Protein AF-A0A419EE04-F1 (afdb_monomer_lite)

Radius of gyration: 20.49 Å; chains: 1; bounding box: 42×39×69 Å

Secondary structure (DSSP, 8-state):
----------SS---TTSB-TTSSSBSEE-SSS-TTT-TTSSEEGGG-EE--GGG--TT------EE----GGGGS-EEEEEEETTEEEEEEE--S----TTSPP---TTSEEEE--EE-SS-SS--EE-SS-EEEEPPP-

Structure (mmCIF, N/CA/C/O backbone):
data_AF-A0A419EE04-F1
#
_entry.id   AF-A0A419EE04-F1
#
loop_
_atom_site.group_PDB
_atom_site.id
_atom_site.type_symbol
_atom_site.label_atom_id
_atom_site.label_alt_id
_atom_site.label_comp_id
_atom_site.label_asym_id
_atom_site.label_entity_id
_atom_site.label_seq_id
_atom_site.pdbx_PDB_ins_code
_atom_site.Cartn_x
_atom_site.Cartn_y
_atom_site.Cartn_z
_atom_site.occupancy
_atom_site.B_iso_or_equiv
_atom_site.auth_seq_id
_atom_site.auth_comp_id
_atom_site.auth_asym_id
_atom_site.auth_atom_id
_atom_site.pdbx_PDB_model_num
ATOM 1 N N . LEU A 1 1 ? 3.994 -1.364 -42.039 1.00 31.09 1 LEU A N 1
ATOM 2 C CA . LEU A 1 1 ? 5.047 -1.494 -41.009 1.00 31.09 1 LEU A CA 1
ATOM 3 C C . LEU A 1 1 ? 4.428 -1.034 -39.705 1.00 31.09 1 LEU A C 1
ATOM 5 O O . LEU A 1 1 ? 4.087 0.133 -39.585 1.00 31.09 1 LEU A O 1
ATOM 9 N N . SER A 1 2 ? 4.094 -2.001 -38.853 1.00 26.91 2 SER A N 1
ATOM 10 C CA . SER A 1 2 ? 3.206 -1.816 -37.708 1.00 26.91 2 SER A CA 1
ATOM 11 C C . SER A 1 2 ? 3.942 -1.155 -36.548 1.00 26.91 2 SER A C 1
ATOM 13 O O . SER A 1 2 ? 4.870 -1.746 -36.005 1.00 26.91 2 SER A O 1
ATOM 15 N N . ALA A 1 3 ? 3.522 0.049 -36.168 1.00 27.08 3 ALA A N 1
ATOM 16 C CA . ALA A 1 3 ? 3.863 0.650 -34.889 1.00 27.08 3 ALA A CA 1
ATOM 17 C C . ALA A 1 3 ? 2.817 0.186 -33.867 1.00 27.08 3 ALA A C 1
ATOM 19 O O . ALA A 1 3 ? 1.804 0.850 -33.655 1.00 27.08 3 ALA A O 1
ATOM 20 N N . TYR A 1 4 ? 3.031 -0.985 -33.264 1.00 28.28 4 TYR A N 1
ATOM 21 C CA . TYR A 1 4 ? 2.322 -1.334 -32.035 1.00 28.28 4 TYR A CA 1
ATOM 22 C C . TYR A 1 4 ? 3.004 -0.578 -30.900 1.00 28.28 4 TYR A C 1
ATOM 24 O O . TYR A 1 4 ? 4.018 -1.011 -30.361 1.00 28.28 4 TYR A O 1
ATOM 32 N N . GLY A 1 5 ? 2.482 0.618 -30.627 1.00 25.34 5 GLY A N 1
ATOM 33 C CA . GLY A 1 5 ? 2.875 1.424 -29.484 1.00 25.34 5 GLY A CA 1
ATOM 34 C C . GLY A 1 5 ? 2.615 0.652 -28.197 1.00 25.34 5 GLY A C 1
ATOM 35 O O . GLY A 1 5 ? 1.515 0.146 -27.973 1.00 25.34 5 GLY A O 1
ATOM 36 N N . LEU A 1 6 ? 3.650 0.566 -27.368 1.00 30.97 6 LEU A N 1
ATOM 37 C CA . LEU A 1 6 ? 3.571 0.162 -25.976 1.00 30.97 6 LEU A CA 1
ATOM 38 C C . LEU A 1 6 ? 2.639 1.152 -25.255 1.00 30.97 6 LEU A C 1
ATOM 40 O O . LEU A 1 6 ? 3.061 2.231 -24.845 1.00 30.97 6 LEU A O 1
ATOM 44 N N . LEU A 1 7 ? 1.348 0.828 -25.161 1.00 26.44 7 LEU A N 1
ATOM 45 C CA . LEU A 1 7 ? 0.405 1.574 -24.332 1.00 26.44 7 LEU A CA 1
ATOM 46 C C . LEU A 1 7 ? 0.666 1.199 -22.874 1.00 26.44 7 LEU A C 1
ATOM 48 O O . LEU A 1 7 ? 0.142 0.211 -22.363 1.00 26.44 7 LEU A O 1
ATOM 52 N N . VAL A 1 8 ? 1.508 1.991 -22.214 1.00 35.66 8 VAL A N 1
ATOM 53 C CA . VAL A 1 8 ? 1.651 1.960 -20.759 1.00 35.66 8 VAL A CA 1
ATOM 54 C C . VAL A 1 8 ? 0.456 2.718 -20.176 1.00 35.66 8 VAL A C 1
ATOM 56 O O . VAL A 1 8 ? 0.389 3.944 -20.248 1.00 35.66 8 VAL A O 1
ATOM 59 N N . TYR A 1 9 ? -0.534 1.990 -19.661 1.00 27.62 9 TYR A N 1
ATOM 60 C CA . TYR A 1 9 ? -1.646 2.582 -18.918 1.00 27.62 9 TYR A CA 1
ATOM 61 C C . TYR A 1 9 ? -1.156 2.978 -17.517 1.00 27.62 9 TYR A C 1
ATOM 63 O O . TYR A 1 9 ? -0.699 2.128 -16.755 1.00 27.62 9 TYR A O 1
ATOM 71 N N . TYR A 1 10 ? -1.249 4.269 -17.188 1.00 35.25 10 TYR A N 1
ATOM 72 C CA . TYR A 1 10 ? -0.916 4.824 -15.874 1.00 35.25 10 TYR A CA 1
ATOM 73 C C . TYR A 1 10 ? -2.203 5.254 -15.159 1.00 35.25 10 TYR A C 1
ATOM 75 O O . TYR A 1 10 ? -2.900 6.150 -15.636 1.00 35.25 10 TYR A O 1
ATOM 83 N N . GLU A 1 11 ? -2.508 4.657 -14.005 1.00 31.05 11 GLU A N 1
ATOM 84 C CA . GLU A 1 11 ? -3.511 5.186 -13.071 1.00 31.05 11 GLU A CA 1
ATOM 85 C C . GLU A 1 11 ? -2.794 5.819 -11.874 1.00 31.05 11 GLU A C 1
ATOM 87 O O . GLU A 1 11 ? -2.192 5.151 -11.037 1.00 31.05 11 GLU A O 1
ATOM 92 N N . GLY A 1 12 ? -2.812 7.150 -11.869 1.00 31.81 12 GLY A N 1
ATOM 93 C CA . GLY A 1 12 ? -1.978 8.026 -11.054 1.00 31.81 12 GLY A CA 1
ATOM 94 C C . GLY A 1 12 ? -1.357 9.045 -12.000 1.00 31.81 12 GLY A C 1
ATOM 95 O O . GLY A 1 12 ? -0.620 8.649 -12.898 1.00 31.81 12 GLY A O 1
ATOM 96 N N . GLY A 1 13 ? -1.755 10.318 -11.884 1.00 31.81 13 GLY A N 1
ATOM 97 C CA . GLY A 1 13 ? -1.459 11.373 -12.862 1.00 31.81 13 GLY A CA 1
ATOM 98 C C . GLY A 1 13 ? -0.031 11.303 -13.403 1.00 31.81 13 GLY A C 1
ATOM 99 O O . GLY A 1 13 ? 0.893 11.083 -12.629 1.00 31.81 13 GLY A O 1
ATOM 100 N N . ALA A 1 14 ? 0.115 11.442 -14.726 1.00 37.75 14 ALA A N 1
ATOM 101 C CA . ALA A 1 14 ? 1.376 11.312 -15.453 1.00 37.75 14 ALA A CA 1
ATOM 102 C C . ALA A 1 14 ? 2.524 12.029 -14.726 1.00 37.75 14 ALA A C 1
ATOM 104 O O . ALA A 1 14 ? 2.665 13.249 -14.802 1.00 37.75 14 ALA A O 1
ATOM 105 N N . ASP A 1 15 ? 3.323 11.252 -14.006 1.00 48.22 15 ASP A N 1
ATOM 106 C CA . ASP A 1 15 ? 4.441 11.760 -13.237 1.00 48.22 15 ASP A CA 1
ATOM 107 C C . ASP A 1 15 ? 5.613 11.949 -14.201 1.00 48.22 15 ASP A C 1
ATOM 109 O O . ASP A 1 15 ? 6.178 10.981 -14.718 1.00 48.22 15 ASP A O 1
ATOM 113 N N . ALA A 1 16 ? 5.939 13.207 -14.505 1.00 46.75 16 ALA A N 1
ATOM 114 C CA . ALA A 1 16 ? 6.993 13.576 -15.449 1.00 46.75 16 ALA A CA 1
ATOM 115 C C . ALA A 1 16 ? 8.382 13.046 -15.041 1.00 46.75 16 ALA A C 1
ATOM 117 O O . ALA A 1 16 ? 9.297 13.070 -15.860 1.00 46.75 16 ALA A O 1
ATOM 118 N N . ALA A 1 17 ? 8.532 12.543 -13.812 1.00 58.66 17 ALA A N 1
ATOM 119 C CA . ALA A 1 17 ? 9.745 11.907 -13.324 1.00 58.66 17 ALA A CA 1
ATOM 120 C C . ALA A 1 17 ? 9.975 10.483 -13.868 1.00 58.66 17 ALA A C 1
ATOM 122 O O . ALA A 1 17 ? 11.093 9.995 -13.777 1.00 58.66 17 ALA A O 1
ATOM 123 N N . LYS A 1 18 ? 8.965 9.793 -14.427 1.00 63.91 18 LYS A N 1
ATOM 124 C CA . LYS A 1 18 ? 9.047 8.345 -14.756 1.00 63.91 18 LYS A CA 1
ATOM 125 C C . LYS A 1 18 ? 9.417 8.027 -16.206 1.00 63.91 18 LYS A C 1
ATOM 127 O O . LYS A 1 18 ? 9.599 6.862 -16.559 1.00 63.91 18 LYS A O 1
ATOM 132 N N . THR A 1 19 ? 9.548 9.049 -17.039 1.00 73.19 19 THR A N 1
ATOM 133 C CA . THR A 1 19 ? 10.080 8.969 -18.403 1.00 73.19 19 THR A CA 1
ATOM 134 C C . THR A 1 19 ? 11.310 9.855 -18.506 1.00 73.19 19 THR A C 1
ATOM 136 O O . THR A 1 19 ? 11.461 10.793 -17.723 1.00 73.19 19 THR A O 1
ATOM 139 N N . ILE A 1 20 ? 12.163 9.633 -19.502 1.00 75.44 20 ILE A N 1
ATOM 140 C CA . ILE A 1 20 ? 13.162 10.652 -19.847 1.00 75.44 20 ILE A CA 1
ATOM 141 C C . ILE A 1 20 ? 12.462 11.975 -20.245 1.00 75.44 20 ILE A C 1
ATOM 143 O O . ILE A 1 20 ? 11.271 11.949 -20.579 1.00 75.44 20 ILE A O 1
ATOM 147 N N . PRO A 1 21 ? 13.145 13.140 -20.216 1.00 78.19 21 PRO A N 1
ATOM 148 C CA . PRO A 1 21 ? 12.492 14.447 -20.374 1.00 78.19 21 PRO A CA 1
ATOM 149 C C . PRO A 1 21 ? 11.642 14.615 -21.644 1.00 78.19 21 PRO A C 1
ATOM 151 O O . PRO A 1 21 ? 10.637 15.324 -21.620 1.00 78.19 21 PRO A O 1
ATOM 154 N N . ASP A 1 22 ? 12.019 13.955 -22.743 1.00 81.06 22 ASP A N 1
ATOM 155 C CA . ASP A 1 22 ? 11.288 13.996 -24.018 1.00 81.06 22 ASP A CA 1
ATOM 156 C C . ASP A 1 22 ? 10.125 12.990 -24.111 1.00 81.06 22 ASP A C 1
ATOM 158 O O . ASP A 1 22 ? 9.381 12.990 -25.093 1.00 81.06 22 ASP A O 1
ATOM 162 N N . LYS A 1 23 ? 9.943 12.158 -23.078 1.00 78.50 23 LYS A N 1
ATOM 163 C CA . LYS A 1 23 ? 8.912 11.118 -22.957 1.00 78.50 23 LYS A CA 1
ATOM 164 C C . LYS A 1 23 ? 8.985 10.005 -24.007 1.00 78.50 23 LYS A C 1
ATOM 166 O O . LYS A 1 23 ? 8.025 9.250 -24.149 1.00 78.50 23 LYS A O 1
ATOM 171 N N . SER A 1 24 ? 10.093 9.879 -24.736 1.00 81.38 24 SER A N 1
ATOM 172 C CA . SER A 1 24 ? 10.257 8.850 -25.769 1.00 81.38 24 SER A CA 1
ATOM 173 C C . SER A 1 24 ? 10.587 7.471 -25.196 1.00 81.38 24 SER A C 1
ATOM 175 O O . SER A 1 24 ? 10.277 6.460 -25.827 1.00 81.38 24 SER A O 1
ATOM 177 N N . LEU A 1 25 ? 11.169 7.423 -23.993 1.00 81.62 25 LEU A N 1
ATOM 178 C CA . LEU A 1 25 ? 11.539 6.196 -23.291 1.00 81.62 25 LEU A CA 1
ATOM 179 C C . LEU A 1 25 ? 11.145 6.240 -21.805 1.00 81.62 25 LEU A C 1
ATOM 181 O O . LEU A 1 25 ? 11.029 7.324 -21.214 1.00 81.62 25 LEU A O 1
ATOM 185 N N . PRO A 1 26 ? 10.984 5.064 -21.172 1.00 85.19 26 PRO A N 1
ATOM 186 C CA . PRO A 1 26 ? 10.941 4.958 -19.719 1.00 85.19 26 PRO A CA 1
ATOM 187 C C . PRO A 1 26 ? 12.181 5.597 -19.085 1.00 85.19 26 PRO A C 1
ATOM 189 O O . PRO A 1 26 ? 13.272 5.551 -19.648 1.00 85.19 26 PRO A O 1
ATOM 192 N N . GLY A 1 27 ? 12.017 6.203 -17.912 1.00 86.06 27 GLY A N 1
ATOM 193 C CA . GLY A 1 27 ? 13.126 6.794 -17.162 1.00 86.06 27 GLY A CA 1
ATOM 194 C C . GLY A 1 27 ? 13.903 5.751 -16.363 1.00 86.06 27 GLY A C 1
ATOM 195 O O . GLY A 1 27 ? 15.109 5.890 -16.173 1.00 86.06 27 GLY A O 1
ATOM 196 N N . PHE A 1 28 ? 13.220 4.683 -15.940 1.00 87.94 28 PHE A N 1
ATOM 197 C CA . PHE A 1 28 ? 13.763 3.682 -15.029 1.00 87.94 28 PHE A CA 1
ATOM 198 C C . PHE A 1 28 ? 13.392 2.251 -15.423 1.00 87.94 28 PHE A C 1
ATOM 200 O O . PHE A 1 28 ? 12.413 2.011 -16.132 1.00 87.94 28 PHE A O 1
ATOM 207 N N . MET A 1 29 ? 14.170 1.307 -14.907 1.00 89.12 29 MET A N 1
ATOM 208 C CA . MET A 1 29 ? 13.909 -0.129 -14.893 1.00 89.12 29 MET A CA 1
ATOM 209 C C . MET A 1 29 ? 14.268 -0.719 -13.520 1.00 89.12 29 MET A C 1
ATOM 211 O O . MET A 1 29 ? 14.767 -0.014 -12.647 1.00 89.12 29 MET A O 1
ATOM 215 N N . SER A 1 30 ? 14.027 -2.015 -13.338 1.00 90.06 30 SER A N 1
ATOM 216 C CA . SER A 1 30 ? 14.575 -2.812 -12.235 1.00 90.06 30 SER A CA 1
ATOM 217 C C . SER A 1 30 ? 15.050 -4.150 -12.793 1.00 90.06 30 SER A C 1
ATOM 219 O O . SER A 1 30 ? 14.519 -4.635 -13.795 1.00 90.06 30 SER A O 1
ATOM 221 N N . GLU A 1 31 ? 16.060 -4.738 -12.161 1.00 90.75 31 GLU A N 1
ATOM 222 C CA . GLU A 1 31 ? 16.528 -6.090 -12.479 1.00 90.75 31 GLU A CA 1
ATOM 223 C C . GLU A 1 31 ? 15.594 -7.171 -11.909 1.00 90.75 31 GLU A C 1
ATOM 225 O O . GLU A 1 31 ? 15.559 -8.288 -12.423 1.00 90.75 31 GLU A O 1
ATOM 230 N N . ASN A 1 32 ? 14.774 -6.826 -10.911 1.00 90.56 32 ASN A N 1
ATOM 231 C CA . ASN A 1 32 ? 13.883 -7.738 -10.187 1.00 90.56 32 ASN A CA 1
ATOM 232 C C . ASN A 1 32 ? 12.494 -7.867 -10.840 1.00 90.56 32 ASN A C 1
ATOM 234 O O . ASN A 1 32 ? 11.481 -7.985 -10.149 1.00 90.56 32 ASN A O 1
ATOM 238 N N . ILE A 1 33 ? 12.432 -7.835 -12.174 1.00 90.81 33 ILE A N 1
ATOM 239 C CA . ILE A 1 33 ? 11.188 -7.994 -12.940 1.00 90.81 33 ILE A CA 1
ATOM 240 C C . ILE A 1 33 ? 11.252 -9.224 -13.843 1.00 90.81 33 ILE A C 1
ATOM 242 O O . ILE A 1 33 ? 12.274 -9.514 -14.472 1.00 90.81 33 ILE A O 1
ATOM 246 N N . ASP A 1 34 ? 10.125 -9.911 -13.990 1.00 91.38 34 ASP A N 1
ATOM 247 C CA . ASP A 1 34 ? 9.959 -10.881 -15.067 1.00 91.38 34 ASP A CA 1
ATOM 248 C C . ASP A 1 34 ? 9.612 -10.142 -16.365 1.00 91.38 34 ASP A C 1
ATOM 250 O O . ASP A 1 34 ? 8.501 -9.651 -16.554 1.00 91.38 34 ASP A O 1
ATOM 254 N N . LYS A 1 35 ? 10.561 -10.101 -17.300 1.00 90.94 35 LYS A N 1
ATOM 255 C CA . LYS A 1 35 ? 10.407 -9.428 -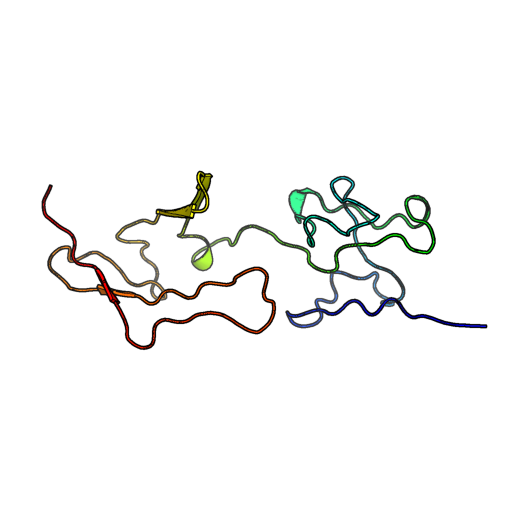18.597 1.00 90.94 35 LYS A CA 1
ATOM 256 C C . LYS A 1 35 ? 9.384 -10.095 -19.523 1.00 90.94 35 LYS A C 1
ATOM 258 O O . LYS A 1 35 ? 9.032 -9.504 -20.535 1.00 90.94 35 LYS A O 1
ATOM 263 N N . LYS A 1 36 ? 8.891 -11.303 -19.239 1.00 90.94 36 LYS A N 1
ATOM 264 C CA . LYS A 1 36 ? 7.854 -11.970 -20.051 1.00 90.94 36 LYS A CA 1
ATOM 265 C C . LYS A 1 36 ? 6.446 -11.753 -19.527 1.00 90.94 36 LYS A C 1
ATOM 267 O O . LYS A 1 36 ? 5.510 -11.768 -20.320 1.00 90.94 36 LYS A O 1
ATOM 272 N N . THR A 1 37 ? 6.293 -11.547 -18.225 1.00 87.12 37 THR A N 1
ATOM 273 C CA . THR A 1 37 ? 4.976 -11.391 -17.583 1.00 87.12 37 THR A CA 1
ATOM 274 C C . THR A 1 37 ? 4.765 -10.016 -16.956 1.00 87.12 37 THR A C 1
ATOM 276 O O . THR A 1 37 ? 3.659 -9.706 -16.522 1.00 87.12 37 THR A O 1
ATOM 279 N N . ALA A 1 38 ? 5.810 -9.190 -16.908 1.00 85.06 38 ALA A N 1
ATOM 280 C CA . ALA A 1 38 ? 5.896 -7.963 -16.124 1.00 85.06 38 ALA A CA 1
ATOM 281 C C . ALA A 1 38 ? 5.778 -8.173 -14.605 1.00 85.06 38 ALA A C 1
ATOM 283 O O . ALA A 1 38 ? 5.645 -7.182 -13.893 1.00 85.06 38 ALA A O 1
ATOM 284 N N . ALA A 1 39 ? 5.793 -9.408 -14.084 1.00 85.88 39 ALA A N 1
ATOM 285 C CA . ALA A 1 39 ? 5.645 -9.650 -12.650 1.00 85.88 39 ALA A CA 1
ATOM 286 C C . ALA A 1 39 ? 6.768 -8.952 -11.852 1.00 85.88 39 ALA A C 1
ATOM 288 O O . ALA A 1 39 ? 7.920 -8.979 -12.294 1.00 85.88 39 ALA A O 1
ATOM 289 N N . PRO A 1 40 ? 6.456 -8.321 -10.701 1.00 86.44 40 PRO A N 1
ATOM 290 C CA . PRO A 1 40 ? 5.169 -8.321 -9.981 1.00 86.44 40 PRO A CA 1
ATOM 291 C C . PRO A 1 40 ? 4.152 -7.251 -10.443 1.00 86.44 40 PRO A C 1
ATOM 293 O O . PRO A 1 40 ? 3.142 -7.021 -9.781 1.00 86.44 40 PRO A O 1
ATOM 296 N N . GLY A 1 41 ? 4.396 -6.572 -11.563 1.00 85.38 41 GLY A N 1
ATOM 297 C CA . GLY A 1 41 ? 3.538 -5.519 -12.119 1.00 85.38 41 GLY A CA 1
ATOM 298 C C . GLY A 1 41 ? 3.915 -4.108 -11.665 1.00 85.38 41 GLY A C 1
ATOM 299 O O . GLY A 1 41 ? 3.230 -3.143 -12.001 1.00 85.38 41 GLY A O 1
ATOM 300 N N . TYR A 1 42 ? 5.006 -3.966 -10.911 1.00 85.06 42 TYR A N 1
ATOM 301 C CA . TYR A 1 42 ? 5.551 -2.693 -10.446 1.00 85.06 42 TYR A CA 1
ATOM 302 C C . TYR A 1 42 ? 7.063 -2.798 -10.202 1.00 85.06 42 TYR A C 1
ATOM 304 O O . TYR A 1 42 ? 7.606 -3.896 -10.116 1.00 85.06 42 TYR A O 1
ATOM 312 N N . ILE A 1 43 ? 7.716 -1.646 -10.064 1.00 87.56 43 ILE A N 1
ATOM 313 C CA . ILE A 1 43 ? 9.104 -1.469 -9.629 1.00 87.56 43 ILE A CA 1
ATOM 314 C C . ILE A 1 43 ? 9.081 -0.793 -8.256 1.00 87.56 43 ILE A C 1
ATOM 316 O O . ILE A 1 43 ? 8.283 0.124 -8.038 1.00 87.56 43 ILE A O 1
ATOM 320 N N . LEU A 1 44 ? 9.932 -1.225 -7.327 1.00 88.44 44 LEU A N 1
ATOM 321 C CA . LEU A 1 44 ? 10.170 -0.471 -6.098 1.00 88.44 44 LEU A CA 1
ATOM 322 C C . LEU A 1 44 ? 11.135 0.681 -6.384 1.00 88.44 44 LEU A C 1
ATOM 324 O O . LEU A 1 44 ? 12.134 0.499 -7.070 1.00 88.44 44 LEU A O 1
ATOM 328 N N . GLU A 1 45 ? 10.864 1.865 -5.845 1.00 88.12 45 GLU A N 1
ATOM 329 C CA . GLU A 1 45 ? 11.733 3.039 -6.000 1.00 88.12 45 GLU A CA 1
ATOM 330 C C . GLU A 1 45 ? 13.161 2.760 -5.507 1.00 88.12 45 GLU A C 1
ATOM 332 O O . GLU A 1 45 ? 14.123 3.201 -6.125 1.00 88.12 45 GLU A O 1
ATOM 337 N N . SER A 1 46 ? 13.310 1.947 -4.457 1.00 88.94 46 SER A N 1
ATOM 338 C CA . SER A 1 46 ? 14.607 1.492 -3.938 1.00 88.94 46 SER A CA 1
ATOM 339 C C . SER A 1 46 ? 15.390 0.583 -4.895 1.00 88.94 46 SER A C 1
ATOM 341 O O . SER A 1 46 ? 16.592 0.410 -4.716 1.00 88.94 46 SER A O 1
ATOM 343 N N . GLU A 1 47 ? 14.726 -0.001 -5.891 1.00 91.19 47 GLU A N 1
ATOM 344 C CA . GLU A 1 47 ? 15.314 -0.871 -6.917 1.00 91.19 47 GLU A CA 1
ATOM 345 C C . GLU A 1 47 ? 15.424 -0.171 -8.278 1.00 91.19 47 GLU A C 1
ATOM 347 O O . GLU A 1 47 ? 15.905 -0.764 -9.245 1.00 91.19 47 GLU A O 1
ATOM 352 N N . ALA A 1 48 ? 14.934 1.067 -8.384 1.00 88.75 48 ALA A N 1
ATOM 353 C CA . ALA A 1 48 ? 14.882 1.787 -9.642 1.00 88.75 48 ALA A CA 1
ATOM 354 C C . ALA A 1 48 ? 16.295 2.177 -10.095 1.00 88.75 48 ALA A C 1
ATOM 356 O O . ALA A 1 48 ? 17.008 2.928 -9.428 1.00 88.75 48 ALA A O 1
ATOM 357 N N . VAL A 1 49 ? 16.674 1.705 -11.277 1.00 90.06 49 VAL A N 1
ATOM 358 C CA . VAL A 1 49 ? 17.902 2.098 -11.978 1.00 90.06 49 VAL A CA 1
ATOM 359 C C . VAL A 1 49 ? 17.541 2.786 -13.294 1.00 90.06 49 VAL A C 1
ATOM 361 O O . VAL A 1 49 ? 16.441 2.560 -13.803 1.00 90.06 49 VAL A O 1
ATOM 364 N N . PRO A 1 50 ? 18.412 3.636 -13.870 1.00 90.06 50 PRO A N 1
ATOM 365 C CA . PRO A 1 50 ? 18.147 4.254 -15.167 1.00 90.06 50 PRO A CA 1
ATOM 366 C C . PRO A 1 50 ? 17.798 3.211 -16.232 1.00 90.06 50 PRO A C 1
ATOM 368 O O . PRO A 1 50 ? 18.386 2.131 -16.262 1.00 90.06 50 PRO A O 1
ATOM 371 N N . PHE A 1 51 ? 16.840 3.528 -17.102 1.00 89.06 51 PHE A N 1
ATOM 372 C CA . PHE A 1 51 ? 16.433 2.606 -18.160 1.00 89.06 51 PHE A CA 1
ATOM 373 C C . PHE A 1 51 ? 17.591 2.310 -19.125 1.00 89.06 51 PHE A C 1
ATOM 375 O O . PHE A 1 51 ? 18.150 3.220 -19.739 1.00 89.06 51 PHE A O 1
ATOM 382 N N . ASP A 1 52 ? 17.900 1.025 -19.300 1.00 90.06 52 ASP A N 1
ATOM 383 C CA . ASP A 1 52 ? 18.850 0.530 -20.292 1.00 90.06 52 ASP A CA 1
ATOM 384 C C . ASP A 1 52 ? 18.112 -0.273 -21.368 1.00 90.06 52 ASP A C 1
ATOM 386 O O . ASP A 1 52 ? 17.694 -1.412 -21.156 1.00 90.06 52 ASP A O 1
ATOM 390 N N . ALA A 1 53 ? 17.981 0.315 -22.558 1.00 88.06 53 ALA A N 1
ATOM 391 C CA . ALA A 1 53 ? 17.321 -0.323 -23.692 1.00 88.06 53 ALA A CA 1
ATOM 392 C C . ALA A 1 53 ? 18.022 -1.612 -24.154 1.00 88.06 53 ALA A C 1
ATOM 394 O O . ALA A 1 53 ? 17.373 -2.472 -24.744 1.00 88.06 53 ALA A O 1
ATOM 395 N N . THR A 1 54 ? 19.325 -1.770 -23.895 1.00 92.06 54 THR A N 1
ATOM 396 C CA . THR A 1 54 ? 20.076 -2.970 -24.297 1.00 92.06 54 THR A CA 1
ATOM 397 C C . THR A 1 54 ? 19.705 -4.196 -23.466 1.00 92.06 54 THR A C 1
ATOM 399 O O . THR A 1 54 ? 19.889 -5.328 -23.914 1.00 92.06 54 THR A O 1
ATOM 402 N N . ALA A 1 55 ? 19.102 -3.982 -22.294 1.00 89.62 55 ALA A N 1
ATOM 403 C CA . ALA A 1 55 ? 18.599 -5.038 -21.431 1.00 89.62 55 ALA A CA 1
ATOM 404 C C . ALA A 1 55 ? 17.232 -5.595 -21.877 1.00 89.62 55 ALA A C 1
ATOM 406 O O . ALA A 1 55 ? 16.735 -6.530 -21.241 1.00 89.62 55 ALA A O 1
ATOM 407 N N . PHE A 1 56 ? 16.615 -5.049 -22.933 1.00 89.31 56 PHE A N 1
ATOM 408 C CA . PHE A 1 56 ? 15.281 -5.424 -23.410 1.00 89.31 56 PHE A CA 1
ATOM 409 C C . PHE A 1 56 ? 15.280 -5.771 -24.898 1.00 89.31 56 PHE A C 1
ATOM 411 O O . PHE A 1 56 ? 16.041 -5.223 -25.694 1.00 89.31 56 PHE A O 1
ATOM 418 N N . GLN A 1 57 ? 14.364 -6.654 -25.292 1.00 91.94 57 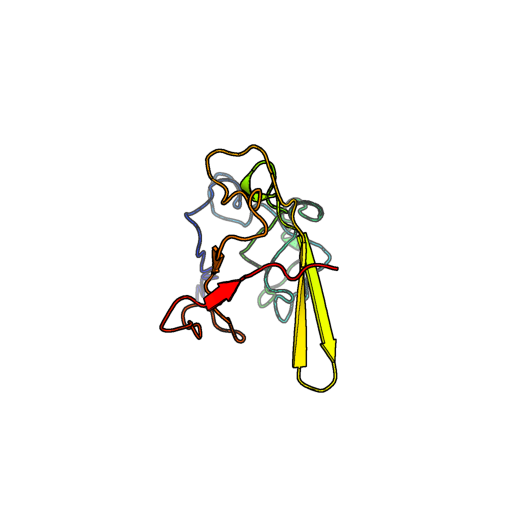GLN A N 1
ATOM 419 C CA . GLN A 1 57 ? 14.082 -6.960 -26.693 1.00 91.94 57 GLN A CA 1
ATOM 420 C C . GLN A 1 57 ? 12.598 -6.727 -27.026 1.00 91.94 57 GLN A C 1
ATOM 422 O O . GLN A 1 57 ? 11.759 -6.670 -26.122 1.00 91.94 57 GLN A O 1
ATOM 427 N N . PRO A 1 58 ? 12.226 -6.627 -28.315 1.00 89.38 58 PRO A N 1
ATOM 428 C CA . PRO A 1 58 ? 10.824 -6.541 -28.707 1.00 89.38 58 PRO A CA 1
ATOM 429 C C . PRO A 1 58 ? 9.988 -7.687 -28.116 1.00 89.38 58 PRO A C 1
ATOM 431 O O . PRO A 1 58 ? 10.336 -8.858 -28.258 1.00 89.38 58 PRO A O 1
ATOM 434 N N . GLY A 1 59 ? 8.873 -7.338 -27.472 1.00 88.69 59 GLY A N 1
ATOM 435 C CA . GLY A 1 59 ? 7.990 -8.287 -26.788 1.00 88.69 59 GLY A CA 1
ATOM 436 C C . GLY A 1 59 ? 8.313 -8.515 -25.308 1.00 88.69 59 GLY A C 1
ATOM 437 O O . GLY A 1 59 ? 7.556 -9.220 -24.647 1.00 88.69 59 GLY A O 1
ATOM 438 N N . ASP A 1 60 ? 9.389 -7.926 -24.780 1.00 92.12 60 ASP A N 1
ATOM 439 C CA . ASP A 1 60 ? 9.585 -7.843 -23.334 1.00 92.12 60 ASP A CA 1
ATOM 440 C C . ASP A 1 60 ? 8.658 -6.785 -22.715 1.00 92.12 60 ASP A C 1
ATOM 442 O O . ASP A 1 60 ? 8.317 -5.771 -23.332 1.00 92.12 60 ASP A O 1
ATOM 446 N N . TYR A 1 61 ? 8.270 -7.028 -21.469 1.00 88.56 61 TYR A N 1
ATOM 447 C CA . TYR A 1 61 ? 7.432 -6.161 -20.664 1.00 88.56 61 TYR A CA 1
ATOM 448 C C . TYR A 1 61 ? 8.261 -5.397 -19.632 1.00 88.56 61 TYR A C 1
ATOM 450 O O . TYR A 1 61 ? 9.147 -5.951 -18.980 1.00 88.56 61 TYR A O 1
ATOM 45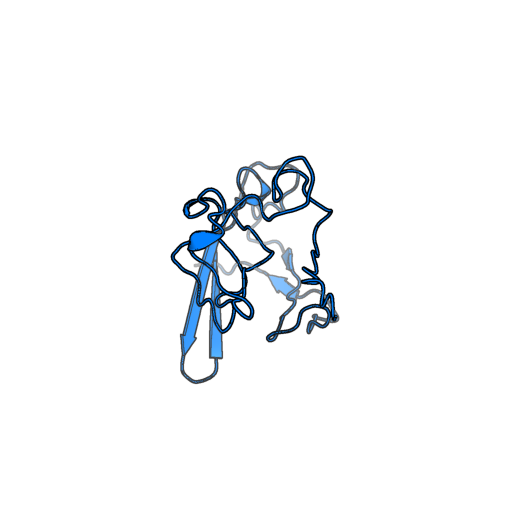8 N N . LEU A 1 62 ? 7.905 -4.127 -19.444 1.00 86.88 62 LEU A N 1
ATOM 459 C CA . LEU A 1 62 ? 8.411 -3.261 -18.386 1.00 86.88 62 LEU A CA 1
ATOM 460 C C . LEU A 1 62 ? 7.219 -2.757 -17.558 1.00 86.88 62 LEU A C 1
ATOM 462 O O . LEU A 1 62 ? 6.286 -2.195 -18.141 1.00 86.88 62 LEU A O 1
ATOM 466 N N . PRO A 1 63 ? 7.219 -2.928 -16.225 1.00 83.88 63 PRO A N 1
ATOM 467 C CA . PRO A 1 63 ? 6.169 -2.370 -15.385 1.00 83.88 63 PRO A CA 1
ATOM 468 C C . PRO A 1 63 ? 6.091 -0.844 -15.482 1.00 83.88 63 PRO A C 1
ATOM 470 O O . PRO A 1 63 ? 7.096 -0.150 -15.360 1.00 83.88 63 PRO A O 1
ATOM 473 N N . GLY A 1 64 ? 4.877 -0.313 -15.646 1.00 75.56 64 GLY A N 1
ATOM 474 C CA . GLY A 1 64 ? 4.637 1.135 -15.670 1.00 75.56 64 GLY A CA 1
ATOM 475 C C . GLY A 1 64 ? 4.543 1.776 -14.283 1.00 75.56 64 GLY A C 1
ATOM 476 O O . GLY A 1 64 ? 4.577 2.993 -14.154 1.00 75.56 64 GLY A O 1
ATOM 477 N N . ILE A 1 65 ? 4.412 0.987 -13.218 1.00 78.06 65 ILE A N 1
ATOM 478 C CA . ILE A 1 65 ? 4.163 1.510 -11.873 1.00 78.06 65 ILE A CA 1
ATOM 479 C C . ILE A 1 65 ? 5.465 1.493 -11.077 1.00 78.06 65 ILE A C 1
ATOM 481 O O . ILE A 1 65 ? 6.048 0.434 -10.881 1.00 78.06 65 ILE A O 1
ATOM 485 N N . VAL A 1 66 ? 5.874 2.652 -10.561 1.00 82.88 66 VAL A N 1
ATOM 486 C CA . VAL A 1 66 ? 6.920 2.763 -9.530 1.00 82.88 66 VAL A CA 1
ATOM 487 C C . VAL A 1 66 ? 6.247 3.018 -8.186 1.00 82.88 66 VAL A C 1
ATOM 489 O O . VAL A 1 66 ? 5.402 3.919 -8.107 1.00 82.88 66 VAL A O 1
ATOM 492 N N . LYS A 1 67 ? 6.594 2.226 -7.169 1.00 84.31 67 LYS A N 1
ATOM 493 C CA . LYS A 1 67 ? 6.045 2.284 -5.809 1.00 84.31 67 LYS A CA 1
ATOM 494 C C . LYS A 1 67 ? 7.141 2.551 -4.784 1.00 84.31 67 LYS A C 1
ATOM 496 O O . LYS A 1 67 ? 8.240 2.022 -4.899 1.00 84.31 67 LYS A O 1
ATOM 501 N N . SER A 1 68 ? 6.784 3.264 -3.731 1.00 86.38 68 SER A N 1
ATOM 502 C CA . SER A 1 68 ? 7.568 3.380 -2.507 1.00 86.38 68 SER A CA 1
ATOM 503 C C . SER A 1 68 ? 6.651 3.341 -1.297 1.00 86.38 68 SER A C 1
ATOM 505 O O . SER A 1 68 ? 5.424 3.435 -1.419 1.00 86.38 68 SER A O 1
ATOM 507 N N . GLU A 1 69 ? 7.248 3.136 -0.128 1.00 84.31 69 GLU A N 1
ATOM 508 C CA . GLU A 1 69 ? 6.532 3.233 1.135 1.00 84.31 69 GLU A CA 1
ATOM 509 C C . GLU A 1 69 ? 5.994 4.653 1.325 1.00 84.31 69 GLU A C 1
ATOM 511 O O . GLU A 1 69 ? 6.669 5.644 1.032 1.00 84.31 69 GLU A O 1
ATOM 516 N N . PHE A 1 70 ? 4.763 4.760 1.827 1.00 85.00 70 PHE A N 1
ATOM 517 C CA . PHE A 1 70 ? 4.248 6.055 2.247 1.00 85.00 70 PHE A CA 1
ATOM 518 C C . PHE A 1 70 ? 5.026 6.530 3.473 1.00 85.00 70 PHE A C 1
ATOM 520 O O . PHE A 1 70 ? 5.234 5.777 4.418 1.00 85.00 70 PHE A O 1
ATOM 527 N N . THR A 1 71 ? 5.432 7.796 3.457 1.00 85.06 71 THR A N 1
ATOM 528 C CA . THR A 1 71 ? 6.154 8.436 4.558 1.00 85.06 71 THR A CA 1
ATOM 529 C C . THR A 1 71 ? 5.317 9.542 5.192 1.00 85.06 71 THR A C 1
ATOM 531 O O . THR A 1 71 ? 4.282 9.957 4.656 1.00 85.06 71 THR A O 1
ATOM 534 N N . GLY A 1 72 ? 5.766 10.014 6.358 1.00 88.38 72 GLY A N 1
ATOM 535 C CA . GLY A 1 72 ? 5.045 11.009 7.141 1.00 88.38 72 GLY A CA 1
ATOM 536 C C . GLY A 1 72 ? 3.713 10.461 7.637 1.00 88.38 72 GLY A C 1
ATOM 537 O O . GLY A 1 72 ? 3.590 9.274 7.923 1.00 88.38 72 GLY A O 1
ATOM 538 N N . ASP A 1 73 ? 2.711 11.331 7.706 1.00 88.38 73 ASP A N 1
ATOM 539 C CA . ASP A 1 73 ? 1.434 10.995 8.328 1.00 88.38 73 ASP A CA 1
ATOM 540 C C . ASP A 1 73 ? 0.718 9.803 7.673 1.00 88.38 73 ASP A C 1
ATOM 542 O O . ASP A 1 73 ? 0.280 8.864 8.331 1.00 88.38 73 ASP A O 1
ATOM 546 N N . ARG A 1 74 ? 0.736 9.759 6.338 1.00 86.62 74 ARG A N 1
ATOM 547 C CA . ARG A 1 74 ? 0.171 8.655 5.549 1.00 86.62 74 ARG A CA 1
ATOM 548 C C . ARG A 1 74 ? 0.892 7.315 5.771 1.00 86.62 74 ARG A C 1
ATOM 550 O O . ARG A 1 74 ? 0.360 6.272 5.398 1.00 86.62 74 ARG A O 1
ATOM 557 N N . GLY A 1 75 ? 2.099 7.349 6.333 1.00 89.50 75 GLY A N 1
ATOM 558 C CA . GLY A 1 75 ? 2.915 6.188 6.681 1.00 89.50 75 GLY A CA 1
ATOM 559 C C . GLY A 1 75 ? 2.699 5.667 8.103 1.00 89.50 75 GLY A C 1
ATOM 560 O O . GLY A 1 75 ? 3.335 4.686 8.478 1.00 89.50 75 GLY A O 1
ATOM 561 N N . ASN A 1 76 ? 1.804 6.263 8.901 1.00 91.00 76 ASN A N 1
ATOM 562 C CA . ASN A 1 76 ? 1.508 5.836 10.278 1.00 91.00 76 ASN A CA 1
ATOM 563 C C . ASN A 1 76 ? 0.708 4.516 10.362 1.00 91.00 76 ASN A C 1
ATOM 565 O O . ASN A 1 76 ? -0.074 4.303 11.289 1.00 91.00 76 ASN A O 1
ATOM 569 N N . ILE A 1 77 ? 0.888 3.619 9.393 1.00 90.81 77 ILE A N 1
ATOM 570 C CA . ILE A 1 77 ? 0.275 2.298 9.327 1.00 90.81 77 ILE A CA 1
ATOM 571 C C . ILE A 1 77 ? 1.265 1.299 8.723 1.00 90.81 77 ILE A C 1
ATOM 573 O O . ILE A 1 77 ? 1.884 1.551 7.693 1.00 90.81 77 ILE A O 1
ATOM 577 N N . SER A 1 78 ? 1.395 0.143 9.358 1.00 91.00 78 SER A N 1
ATOM 578 C CA . SER A 1 78 ? 2.108 -1.019 8.844 1.00 91.00 78 SER A CA 1
ATOM 579 C C . SER A 1 78 ? 1.128 -2.148 8.554 1.00 91.00 78 SER A C 1
ATOM 581 O O . SER A 1 78 ? 0.011 -2.186 9.079 1.00 91.00 78 SER A O 1
ATOM 583 N N . ALA A 1 79 ? 1.544 -3.078 7.702 1.00 91.75 79 ALA A N 1
ATOM 584 C CA . ALA A 1 79 ? 0.760 -4.258 7.395 1.00 91.75 79 ALA A CA 1
ATOM 585 C C . ALA A 1 79 ? 1.664 -5.484 7.270 1.00 91.75 79 ALA A C 1
ATOM 587 O O . ALA A 1 79 ? 2.734 -5.421 6.667 1.00 91.75 79 ALA A O 1
ATOM 588 N N . GLY A 1 80 ? 1.205 -6.600 7.823 1.00 93.00 80 GLY A N 1
ATOM 589 C CA . GLY A 1 80 ? 1.705 -7.935 7.532 1.00 93.00 80 GLY A CA 1
ATOM 590 C C . GLY A 1 80 ? 0.603 -8.749 6.871 1.00 93.00 80 GLY A C 1
ATOM 591 O O . GLY A 1 80 ? -0.581 -8.529 7.123 1.00 93.00 80 GLY A O 1
ATOM 592 N N . TRP A 1 81 ? 0.968 -9.690 6.009 1.00 95.19 81 TRP A N 1
ATOM 593 C CA . TRP A 1 81 ? -0.012 -10.554 5.363 1.00 95.19 81 TRP A CA 1
ATOM 594 C C . TRP A 1 81 ? 0.547 -11.938 5.080 1.00 95.19 81 TRP A C 1
ATOM 596 O O . TRP A 1 81 ? 1.750 -12.131 4.892 1.00 95.19 81 TRP A O 1
ATOM 606 N N . LYS A 1 82 ? -0.350 -12.918 5.027 1.00 95.75 82 LYS A N 1
ATOM 607 C CA . LYS A 1 82 ? -0.030 -14.302 4.699 1.00 95.75 82 LYS A CA 1
ATOM 608 C C . LYS A 1 82 ? -1.170 -14.928 3.912 1.00 95.75 82 LYS A C 1
ATOM 610 O O . LYS A 1 82 ? -2.324 -14.833 4.315 1.00 95.75 82 LYS A O 1
ATOM 615 N N . TRP A 1 83 ? -0.818 -15.612 2.829 1.00 94.31 83 TRP A N 1
ATOM 616 C CA . TRP A 1 83 ? -1.707 -16.554 2.162 1.00 94.31 83 TRP A CA 1
ATOM 617 C C . TRP A 1 83 ? -1.438 -17.959 2.695 1.00 94.31 83 TRP A C 1
ATOM 619 O O . TRP A 1 83 ? -0.298 -18.431 2.655 1.00 94.31 83 TRP A O 1
ATOM 629 N N . ALA A 1 84 ? -2.468 -18.625 3.204 1.00 97.38 84 ALA A N 1
ATOM 630 C CA . ALA A 1 84 ? -2.407 -20.023 3.613 1.00 97.38 84 ALA A CA 1
ATOM 631 C C . ALA A 1 84 ? -3.787 -20.667 3.470 1.00 97.38 84 ALA A C 1
ATOM 633 O O . ALA A 1 84 ? -4.796 -20.034 3.767 1.00 97.38 84 ALA A O 1
ATOM 634 N N . ASP A 1 85 ? -3.821 -21.914 2.995 1.00 96.44 85 ASP A N 1
ATOM 635 C CA . ASP A 1 85 ? -5.034 -22.741 2.934 1.00 96.44 85 ASP A CA 1
ATOM 636 C C . ASP A 1 85 ? -6.237 -22.067 2.245 1.00 96.44 85 ASP A C 1
ATOM 638 O O . ASP A 1 85 ? -7.386 -22.232 2.647 1.00 96.44 85 ASP A O 1
ATOM 642 N N . GLY A 1 86 ? -5.975 -21.299 1.181 1.00 95.38 86 GLY A N 1
ATOM 643 C CA . GLY A 1 86 ? -7.026 -20.621 0.416 1.00 95.38 86 GLY A CA 1
ATOM 644 C C . GLY A 1 86 ? -7.509 -19.299 1.019 1.00 95.38 86 GLY A C 1
ATOM 645 O O . GLY A 1 86 ? -8.530 -18.780 0.569 1.00 95.38 86 GLY A O 1
ATOM 646 N N . VAL A 1 87 ? -6.817 -18.761 2.030 1.00 93.50 87 VAL A N 1
ATOM 647 C CA . VAL A 1 87 ? -7.235 -17.560 2.763 1.00 93.50 87 VAL A CA 1
ATOM 648 C C . VAL A 1 87 ? -6.091 -16.552 2.875 1.00 93.50 87 VAL A C 1
ATOM 650 O O . VAL A 1 87 ? -4.956 -16.900 3.211 1.00 93.50 87 VAL A O 1
ATOM 653 N N . TRP A 1 88 ? -6.412 -15.279 2.626 1.00 92.50 88 TRP A N 1
ATOM 654 C CA . TRP A 1 88 ? -5.565 -14.143 2.985 1.00 92.50 88 TRP A CA 1
ATOM 655 C C . TRP A 1 88 ? -5.835 -13.735 4.433 1.00 92.50 88 TRP A C 1
ATOM 657 O O . TRP A 1 88 ? -6.952 -13.350 4.775 1.00 92.50 88 TRP A O 1
ATOM 667 N N . THR A 1 89 ? -4.796 -13.755 5.261 1.00 94.75 89 THR A N 1
ATOM 668 C CA . THR A 1 89 ? -4.788 -13.118 6.581 1.00 94.75 89 THR A CA 1
ATOM 669 C C . THR A 1 89 ? -3.958 -11.851 6.492 1.00 94.75 89 THR A C 1
ATOM 671 O O . THR A 1 89 ? -2.820 -11.900 6.026 1.00 94.75 89 THR A O 1
ATOM 674 N N . ILE A 1 90 ? -4.519 -10.727 6.933 1.00 94.31 90 ILE A N 1
ATOM 675 C CA . ILE A 1 90 ? -3.859 -9.421 6.941 1.00 94.31 90 ILE A CA 1
ATOM 676 C C . ILE A 1 90 ? -3.938 -8.868 8.360 1.00 94.31 90 ILE A C 1
ATOM 678 O O . ILE A 1 90 ? -5.015 -8.831 8.954 1.00 94.31 90 ILE A O 1
ATOM 682 N N . GLU A 1 91 ? -2.806 -8.419 8.883 1.00 93.88 91 GLU A N 1
ATOM 683 C CA . GLU A 1 91 ? -2.705 -7.711 10.153 1.00 93.88 91 GLU A CA 1
ATOM 684 C C . GLU A 1 91 ? -2.260 -6.280 9.878 1.00 93.88 91 GLU A C 1
ATOM 686 O O . GLU A 1 91 ? -1.241 -6.057 9.226 1.00 93.88 91 GLU A O 1
ATOM 691 N N . LEU A 1 92 ? -3.035 -5.313 10.364 1.00 92.00 92 LEU A N 1
ATOM 692 C CA . LEU A 1 92 ? -2.716 -3.892 10.280 1.00 92.00 92 LEU A CA 1
ATOM 693 C C . LEU A 1 92 ? -2.220 -3.410 11.644 1.00 92.00 92 LEU A C 1
ATOM 695 O O . LEU A 1 92 ? -2.858 -3.672 12.664 1.00 92.00 92 LEU A O 1
ATOM 699 N N . GLY A 1 93 ? -1.103 -2.690 11.660 1.00 92.19 93 GLY A N 1
ATOM 700 C CA . GLY A 1 93 ? -0.517 -2.104 12.860 1.00 92.19 93 GLY A CA 1
ATOM 701 C C . GLY A 1 93 ? -0.461 -0.586 12.758 1.00 92.19 93 GLY A C 1
ATOM 702 O O . GLY A 1 93 ? -0.008 -0.044 11.758 1.00 92.19 93 GLY A O 1
ATOM 703 N N . ARG A 1 94 ? -0.897 0.119 13.800 1.00 93.56 94 ARG A N 1
ATOM 704 C CA . ARG A 1 94 ? -0.664 1.561 13.963 1.00 93.56 94 ARG A CA 1
ATOM 705 C C . ARG A 1 94 ? -0.698 1.948 15.434 1.00 93.56 94 ARG A C 1
ATOM 707 O O . ARG A 1 94 ? -1.183 1.179 16.264 1.00 93.56 94 ARG A O 1
ATOM 714 N N . LEU A 1 95 ? -0.190 3.136 15.751 1.00 94.19 95 LEU A N 1
ATOM 715 C CA . LEU A 1 95 ? -0.352 3.717 17.082 1.00 94.19 95 LEU A CA 1
ATOM 716 C C . LEU A 1 95 ? -1.830 4.025 17.354 1.00 94.19 95 LEU A C 1
ATOM 718 O O . LEU A 1 95 ? -2.592 4.321 16.435 1.00 94.19 95 LEU A O 1
ATOM 722 N N . LEU A 1 96 ? -2.222 3.966 18.629 1.00 94.44 96 LEU A N 1
ATOM 723 C CA . LEU A 1 96 ? -3.553 4.409 19.053 1.00 94.44 96 LEU A CA 1
ATOM 724 C C . LEU A 1 96 ? -3.702 5.924 18.905 1.00 94.44 96 LEU A C 1
ATOM 726 O O . LEU A 1 96 ? -4.747 6.392 18.472 1.00 94.44 96 LEU A O 1
ATOM 730 N N . ASP A 1 97 ? -2.642 6.660 19.235 1.00 95.12 97 ASP A N 1
ATOM 731 C CA . ASP A 1 97 ? -2.538 8.100 19.039 1.00 95.12 97 ASP A CA 1
ATOM 732 C C . ASP A 1 97 ? -1.306 8.393 18.173 1.00 95.12 97 ASP A C 1
ATOM 734 O O . ASP A 1 97 ? -0.180 8.064 18.556 1.00 95.12 97 ASP A O 1
ATOM 738 N N . THR A 1 98 ? -1.522 8.941 16.979 1.00 94.69 98 THR A N 1
ATOM 739 C CA . THR A 1 98 ? -0.459 9.339 16.044 1.00 94.69 98 THR A CA 1
ATOM 740 C C . THR A 1 98 ? -0.082 10.812 16.184 1.00 94.69 98 THR A C 1
ATOM 742 O O . THR A 1 98 ? 0.923 11.238 15.616 1.00 94.69 98 THR A O 1
ATOM 745 N N . GLY A 1 99 ? -0.871 11.602 16.919 1.00 93.94 99 GLY A N 1
ATOM 746 C CA . GLY A 1 99 ? -0.718 13.052 17.042 1.00 93.94 99 GLY A CA 1
ATOM 747 C C . GLY A 1 99 ? -1.069 13.848 15.779 1.00 93.94 99 GLY A C 1
ATOM 748 O O . GLY A 1 99 ? -0.904 15.067 15.773 1.00 93.94 99 GLY A O 1
ATOM 749 N N . SER A 1 100 ? -1.540 13.194 14.714 1.00 93.81 100 SER A N 1
ATOM 750 C CA . SER A 1 100 ? -1.934 13.860 13.471 1.00 93.81 100 SER A CA 1
ATOM 751 C C . SER A 1 100 ? -3.379 14.348 13.491 1.00 93.81 100 SER A C 1
ATOM 753 O O . SER A 1 100 ? -4.288 13.662 13.956 1.00 93.81 100 SER A O 1
ATOM 755 N N . GLU A 1 101 ? -3.606 15.529 12.919 1.00 94.44 101 GLU A N 1
ATOM 756 C CA . GLU A 1 101 ? -4.943 16.098 12.728 1.00 94.44 101 GLU A CA 1
ATOM 757 C C . GLU A 1 101 ? -5.755 15.408 11.615 1.00 94.44 101 GLU A C 1
ATOM 759 O O . GLU A 1 101 ? -6.973 15.573 11.560 1.00 94.44 101 GLU A O 1
ATOM 764 N N . TYR A 1 102 ? -5.104 14.638 10.737 1.00 92.38 102 TYR A N 1
ATOM 765 C CA . TYR A 1 102 ? -5.756 13.931 9.626 1.00 92.38 102 TYR A CA 1
ATOM 766 C C . TYR A 1 102 ? -6.140 12.488 9.978 1.00 92.38 102 TYR A C 1
ATOM 768 O O . TYR A 1 102 ? -6.898 11.849 9.245 1.00 92.38 102 TYR A O 1
ATOM 776 N N . ASP A 1 103 ? -5.646 11.987 11.108 1.00 92.62 103 ASP A N 1
ATOM 777 C CA . ASP A 1 103 ? -5.852 10.626 11.577 1.00 92.62 103 ASP A CA 1
ATOM 778 C C . ASP A 1 103 ? -6.991 10.531 12.600 1.00 92.62 103 ASP A C 1
ATOM 780 O O . ASP A 1 103 ? -7.177 11.388 13.465 1.00 92.62 103 ASP A O 1
ATOM 784 N N . VAL A 1 104 ? -7.716 9.408 12.576 1.00 92.00 104 VAL A N 1
ATOM 785 C CA . VAL A 1 104 ? -8.595 9.037 13.694 1.00 92.00 104 VAL A CA 1
ATOM 786 C C . VAL A 1 104 ? -7.729 8.605 14.875 1.00 92.00 104 VAL A C 1
ATOM 788 O O . VAL A 1 104 ? -6.939 7.663 14.747 1.00 92.00 104 VAL A O 1
ATOM 791 N N . GLN A 1 105 ? -7.921 9.265 16.019 1.00 94.62 105 GLN A N 1
ATOM 792 C CA . GLN A 1 105 ? -7.211 8.976 17.263 1.00 94.62 105 GLN A CA 1
ATOM 793 C C . GLN A 1 105 ? -8.019 8.014 18.145 1.00 94.62 105 GLN A C 1
ATOM 795 O O . GLN A 1 105 ? -9.117 8.330 18.615 1.00 94.62 105 GLN A O 1
ATOM 800 N N . PHE A 1 106 ? -7.460 6.832 18.399 1.00 94.00 106 PHE A N 1
ATOM 801 C CA . PHE A 1 106 ? -8.023 5.779 19.248 1.00 94.00 106 PHE A CA 1
ATOM 802 C C . PHE A 1 106 ? -7.717 6.006 20.740 1.00 94.00 106 PHE A C 1
ATOM 804 O O . PHE A 1 106 ? -7.356 5.078 21.462 1.00 94.00 106 PHE A O 1
ATOM 811 N N . ALA A 1 107 ? -7.815 7.256 21.199 1.00 92.94 107 ALA A N 1
ATOM 812 C CA . ALA A 1 107 ? -7.477 7.641 22.570 1.00 92.94 107 ALA A CA 1
ATOM 813 C C . ALA A 1 107 ? -8.536 7.206 23.605 1.00 92.94 107 ALA A C 1
ATOM 815 O O . ALA A 1 107 ? -8.206 7.000 24.772 1.00 92.94 107 ALA A O 1
ATOM 816 N N . ASP A 1 108 ? -9.796 7.041 23.187 1.00 93.88 108 ASP A N 1
ATOM 817 C CA . ASP A 1 108 ? -10.883 6.541 24.031 1.00 93.88 108 ASP A CA 1
ATOM 818 C C . ASP A 1 108 ? -11.184 5.079 23.691 1.00 93.88 108 ASP A C 1
ATOM 820 O O . ASP A 1 108 ? -11.944 4.765 22.778 1.00 93.88 108 ASP A O 1
ATOM 824 N N . LEU A 1 109 ? -10.616 4.160 24.469 1.00 92.69 109 LEU A N 1
ATOM 825 C CA . LEU A 1 109 ? -10.808 2.722 24.265 1.00 92.69 109 LEU A CA 1
ATOM 826 C C . LEU A 1 109 ? -12.237 2.240 24.568 1.00 92.69 109 LEU A C 1
ATOM 828 O O . LEU A 1 109 ? -12.563 1.093 24.273 1.00 92.69 109 LEU A O 1
ATOM 832 N N . THR A 1 110 ? -13.093 3.088 25.143 1.00 92.38 110 THR A N 1
ATOM 833 C CA . THR A 1 110 ? -14.510 2.779 25.383 1.00 92.38 110 THR A CA 1
ATOM 834 C C . THR A 1 110 ? -15.414 3.218 24.231 1.00 92.38 110 THR A C 1
ATOM 836 O O . THR A 1 110 ? -16.571 2.799 24.159 1.00 92.38 110 THR A O 1
ATOM 839 N N . ALA A 1 111 ? -14.890 4.029 23.309 1.00 93.06 111 ALA A N 1
ATOM 840 C CA . ALA A 1 111 ? -15.624 4.501 22.150 1.00 93.06 111 ALA A CA 1
ATOM 841 C C . ALA A 1 111 ? -15.776 3.417 21.072 1.00 93.06 111 ALA A C 1
ATOM 843 O O . ALA A 1 111 ? -15.021 2.447 20.982 1.00 93.06 111 ALA A O 1
ATOM 844 N N . SER A 1 112 ? -16.779 3.617 20.216 1.00 94.69 112 SER A N 1
ATOM 845 C CA . SER A 1 112 ? -16.949 2.855 18.979 1.00 94.69 112 SER A CA 1
ATOM 846 C C . SER A 1 112 ? -16.348 3.628 17.813 1.00 94.69 112 SER A C 1
ATOM 848 O O . SER A 1 112 ? -16.760 4.756 17.537 1.00 94.69 112 SER A O 1
ATOM 850 N N . TYR A 1 113 ? -15.412 3.006 17.102 1.00 94.25 113 TYR A N 1
ATOM 851 C CA . TYR A 1 113 ? -14.755 3.594 15.937 1.00 94.25 113 TYR A CA 1
ATOM 852 C C . TYR A 1 113 ? -15.222 2.925 14.654 1.00 94.25 113 TYR A C 1
ATOM 854 O O . TYR A 1 113 ? -15.216 1.704 14.558 1.00 94.25 113 TYR A O 1
ATOM 862 N N . TYR A 1 114 ? -15.601 3.706 13.649 1.00 91.88 114 TYR A N 1
ATOM 863 C CA . TYR A 1 114 ? -16.094 3.160 12.388 1.00 91.88 114 TYR A CA 1
ATOM 864 C C . TYR A 1 114 ? -14.959 2.910 11.397 1.00 91.88 114 TYR A C 1
ATOM 866 O O . TYR A 1 114 ? -14.074 3.747 11.230 1.00 91.88 114 TYR A O 1
ATOM 874 N N . PHE A 1 115 ? -15.015 1.781 10.700 1.00 89.00 115 PHE A N 1
ATOM 875 C CA . PHE A 1 115 ? -14.105 1.435 9.618 1.00 89.00 115 PHE A CA 1
ATOM 876 C C . PHE A 1 115 ? -14.852 0.752 8.471 1.00 89.00 115 PHE A C 1
ATOM 878 O O . PHE A 1 115 ? -15.927 0.175 8.646 1.00 89.00 115 PHE A O 1
ATOM 885 N N . GLY A 1 116 ? -14.272 0.836 7.278 1.00 88.88 116 GLY A N 1
ATOM 886 C CA . GLY A 1 116 ? -14.746 0.153 6.083 1.00 88.88 116 GLY A CA 1
ATOM 887 C C . GLY A 1 116 ? -13.624 -0.677 5.480 1.00 88.88 116 GLY A C 1
ATOM 888 O O . GLY A 1 116 ? -12.460 -0.283 5.536 1.00 88.88 116 GLY A O 1
ATOM 889 N N . VAL A 1 117 ? -13.974 -1.815 4.891 1.00 87.44 117 VAL A N 1
ATOM 890 C CA . VAL A 1 117 ? -13.031 -2.669 4.161 1.00 87.44 117 VAL A CA 1
ATOM 891 C C . VAL A 1 117 ? -13.449 -2.756 2.698 1.00 87.44 117 VAL A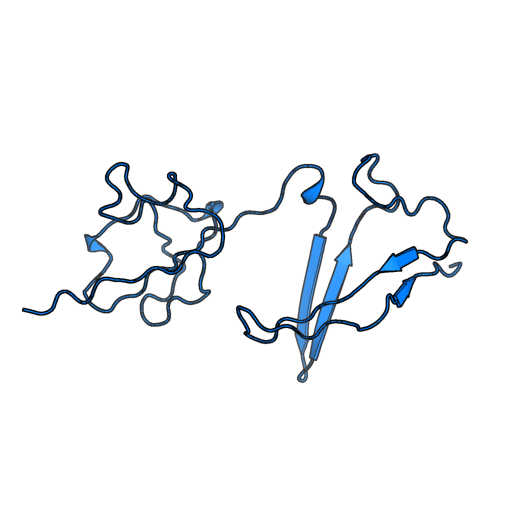 C 1
ATOM 893 O O . VAL A 1 117 ? -14.629 -2.936 2.381 1.00 87.44 117 VAL A O 1
ATOM 896 N N . ALA A 1 118 ? -12.466 -2.639 1.809 1.00 87.50 118 ALA A N 1
ATOM 897 C CA . ALA A 1 118 ? -12.605 -2.924 0.392 1.00 87.50 118 ALA A CA 1
ATOM 898 C C . ALA A 1 118 ? -11.566 -3.973 -0.017 1.00 87.50 118 ALA A C 1
ATOM 900 O O . ALA A 1 118 ? -10.394 -3.855 0.337 1.00 87.50 118 ALA A O 1
ATOM 901 N N . VAL A 1 119 ? -11.997 -4.993 -0.756 1.00 87.00 119 VAL A N 1
ATOM 902 C CA . VAL A 1 119 ? -11.148 -6.094 -1.220 1.00 87.00 119 VAL A CA 1
ATOM 903 C C . VAL A 1 119 ? -11.009 -6.020 -2.734 1.00 87.00 119 VAL A C 1
ATOM 905 O O . VAL A 1 119 ? -12.001 -5.940 -3.464 1.00 87.00 119 VAL A O 1
ATOM 908 N N . PHE A 1 120 ? -9.764 -6.064 -3.196 1.00 84.31 120 PHE A N 1
ATOM 909 C CA . PHE A 1 120 ? -9.395 -6.062 -4.606 1.00 84.31 120 PHE A CA 1
ATOM 910 C C . PHE A 1 120 ? -8.865 -7.452 -4.967 1.00 84.31 120 PHE A C 1
ATOM 912 O O . PHE A 1 120 ? -7.743 -7.795 -4.611 1.00 84.31 120 PHE A O 1
ATOM 919 N N . GLU A 1 121 ? -9.669 -8.250 -5.670 1.00 82.06 121 GLU A N 1
ATOM 920 C CA . GLU A 1 121 ? -9.274 -9.592 -6.114 1.00 82.06 121 GLU A CA 1
ATOM 921 C C . GLU A 1 121 ? -8.746 -9.528 -7.547 1.00 82.06 121 GLU A C 1
ATOM 923 O O . GLU A 1 121 ? -9.527 -9.568 -8.499 1.00 82.06 121 GLU A O 1
ATOM 928 N N . ASN A 1 122 ? -7.430 -9.345 -7.694 1.00 76.50 122 ASN A N 1
ATOM 929 C CA . ASN A 1 122 ? -6.748 -9.173 -8.985 1.00 76.50 122 ASN A CA 1
ATOM 930 C C . ASN A 1 122 ? -7.500 -8.238 -9.961 1.00 76.50 122 ASN A C 1
ATOM 932 O O . ASN A 1 122 ? -7.613 -8.492 -11.161 1.00 76.50 122 ASN A O 1
ATOM 936 N N . ALA A 1 123 ? -8.085 -7.170 -9.423 1.00 69.06 123 ALA A N 1
ATOM 937 C CA . ALA A 1 123 ? -8.983 -6.296 -10.150 1.00 69.06 123 ALA A CA 1
ATOM 938 C C . ALA A 1 123 ? -8.478 -4.859 -10.075 1.00 69.06 123 ALA A C 1
ATOM 940 O O . ALA A 1 123 ? -8.168 -4.351 -9.002 1.00 69.06 123 ALA A O 1
ATOM 941 N N . GLN A 1 124 ? -8.411 -4.209 -11.236 1.00 64.12 124 GLN A N 1
ATOM 942 C CA . GLN A 1 124 ? -7.931 -2.835 -11.348 1.00 64.12 124 GLN A CA 1
ATOM 943 C C . GLN A 1 124 ? -9.007 -1.817 -10.935 1.00 64.12 124 GLN A C 1
ATOM 945 O O . GLN A 1 124 ? -8.741 -0.912 -10.158 1.00 64.12 124 GLN A O 1
ATOM 950 N N . VAL A 1 125 ? -10.243 -1.989 -11.424 1.00 69.25 125 VAL A N 1
ATOM 951 C CA . VAL A 1 125 ? -11.327 -0.996 -11.249 1.00 69.25 125 VAL A CA 1
ATOM 952 C C . VAL A 1 125 ? -12.455 -1.505 -10.345 1.00 69.25 125 VAL A C 1
ATOM 954 O O . VAL A 1 125 ? -13.147 -0.725 -9.693 1.00 69.25 125 VAL A O 1
ATOM 957 N N . ARG A 1 126 ? -12.667 -2.823 -10.282 1.00 75.12 126 ARG A N 1
ATOM 958 C CA . ARG A 1 126 ? -13.761 -3.427 -9.509 1.00 75.12 126 ARG A CA 1
ATOM 959 C C . ARG A 1 126 ? -13.242 -3.937 -8.175 1.00 75.12 126 ARG A C 1
ATOM 961 O O . ARG A 1 126 ? -12.244 -4.637 -8.137 1.00 75.12 126 ARG A O 1
ATOM 968 N N . HIS A 1 127 ? -13.943 -3.616 -7.102 1.00 79.00 127 HIS A N 1
ATOM 969 C CA . HIS A 1 127 ? -13.590 -4.032 -5.753 1.00 79.00 127 HIS A CA 1
ATOM 970 C C . HIS A 1 127 ? -14.862 -4.372 -4.985 1.00 79.00 127 HIS A C 1
ATOM 972 O O . HIS A 1 127 ? -15.919 -3.779 -5.217 1.00 79.00 127 HIS A O 1
ATOM 978 N N . ALA A 1 128 ? -14.771 -5.361 -4.101 1.00 84.25 128 ALA A N 1
ATOM 979 C CA . ALA A 1 128 ? -15.846 -5.675 -3.177 1.00 84.25 128 ALA A CA 1
ATOM 980 C C . ALA A 1 128 ? -15.761 -4.694 -2.008 1.00 84.25 128 ALA A C 1
ATOM 982 O O . ALA A 1 128 ? -14.754 -4.666 -1.306 1.00 84.25 128 ALA A O 1
ATOM 983 N N . THR A 1 129 ? -16.792 -3.880 -1.808 1.00 85.56 129 THR A N 1
ATOM 984 C CA . THR A 1 129 ? -16.886 -2.945 -0.682 1.00 85.56 129 THR A CA 1
ATOM 985 C C . THR A 1 129 ? -17.915 -3.418 0.329 1.00 85.56 129 THR A C 1
ATOM 987 O O . THR A 1 129 ? -18.880 -4.110 -0.003 1.00 85.56 129 THR A O 1
ATOM 990 N N . GLN A 1 130 ? -17.738 -3.006 1.578 1.00 85.69 130 GLN A N 1
ATOM 991 C CA . GLN A 1 130 ? -18.811 -3.078 2.561 1.00 85.69 130 GLN A CA 1
ATOM 992 C C . GLN A 1 130 ? -19.895 -2.036 2.244 1.00 85.69 130 GLN A C 1
ATOM 994 O O . GLN A 1 130 ? -19.596 -0.889 1.918 1.00 85.69 130 GLN A O 1
ATOM 999 N N . THR A 1 131 ? -21.167 -2.425 2.357 1.00 86.56 131 THR A N 1
ATOM 1000 C CA . THR A 1 131 ? -22.313 -1.524 2.120 1.00 86.56 131 THR A CA 1
ATOM 1001 C C . THR A 1 131 ? -22.558 -0.558 3.285 1.00 86.56 131 THR A C 1
ATOM 1003 O O . THR A 1 131 ? -23.138 0.505 3.093 1.00 86.56 131 THR A O 1
ATOM 1006 N N . ALA A 1 132 ? -22.115 -0.915 4.490 1.00 87.94 132 ALA A N 1
ATOM 1007 C CA . ALA A 1 132 ? -22.249 -0.118 5.704 1.00 87.94 132 ALA A CA 1
ATOM 1008 C C . ALA A 1 132 ? -20.936 -0.163 6.504 1.00 87.94 132 ALA A C 1
ATOM 1010 O O . ALA A 1 132 ? -20.192 -1.141 6.378 1.00 87.94 132 ALA A O 1
ATOM 1011 N N . PRO A 1 133 ? -20.641 0.862 7.322 1.00 87.25 133 PRO A N 1
ATOM 1012 C CA . PRO A 1 133 ? -19.457 0.849 8.167 1.00 87.25 133 PRO A CA 1
ATOM 1013 C C . PRO A 1 133 ? -19.545 -0.268 9.212 1.00 87.25 133 PRO A C 1
ATOM 1015 O O . PRO A 1 133 ? -20.598 -0.516 9.801 1.00 87.25 133 PRO A O 1
ATOM 1018 N N . THR A 1 134 ? -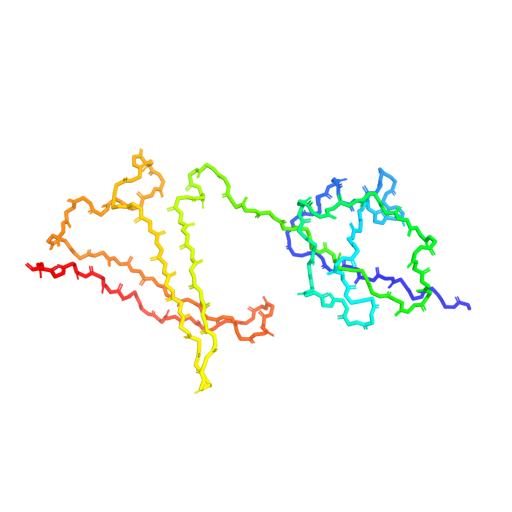18.412 -0.912 9.464 1.00 90.25 134 THR A N 1
ATOM 1019 C CA . THR A 1 134 ? -18.217 -1.786 10.623 1.00 90.25 134 THR A CA 1
ATOM 1020 C C . THR A 1 134 ? -17.702 -0.941 11.785 1.00 90.25 134 THR A C 1
ATOM 1022 O O . THR A 1 134 ? -17.106 0.111 11.566 1.00 90.25 134 THR A O 1
ATOM 1025 N N . PHE A 1 135 ? -17.939 -1.366 13.023 1.00 89.69 135 PHE A N 1
ATOM 1026 C CA . PHE A 1 135 ? -17.416 -0.687 14.204 1.00 89.69 135 PHE A CA 1
ATOM 1027 C C . PHE A 1 135 ? -16.378 -1.550 14.930 1.00 89.69 135 PHE A C 1
ATOM 1029 O O . PHE A 1 135 ? -16.508 -2.769 15.025 1.00 89.69 135 PHE A O 1
ATOM 1036 N N . LEU A 1 136 ? -15.335 -0.896 15.429 1.00 87.69 136 LEU A N 1
ATOM 1037 C CA . LEU A 1 136 ? -14.294 -1.430 16.294 1.00 87.69 136 LEU A CA 1
ATOM 1038 C C . LEU A 1 136 ? -14.566 -0.925 17.711 1.00 87.69 136 LEU A C 1
ATOM 1040 O O . LEU A 1 136 ? -14.680 0.283 17.923 1.00 87.69 136 LEU A O 1
ATOM 1044 N N . VAL A 1 137 ? -14.638 -1.848 18.667 1.00 89.06 137 VAL A N 1
ATOM 1045 C CA . VAL A 1 137 ? -14.627 -1.550 20.105 1.00 89.06 137 VAL A CA 1
ATOM 1046 C C . VAL A 1 137 ? -13.446 -2.290 20.704 1.00 89.06 137 VAL A C 1
ATOM 1048 O O . VAL A 1 137 ? -13.289 -3.492 20.476 1.00 89.06 137 VAL A O 1
ATOM 1051 N N . PHE A 1 138 ? -12.612 -1.585 21.460 1.00 89.56 138 PHE A N 1
ATOM 1052 C CA . PHE A 1 138 ? -11.513 -2.224 22.167 1.00 89.56 138 PHE A CA 1
ATOM 1053 C C . PHE A 1 138 ? -12.063 -2.988 23.369 1.00 89.56 138 PHE A C 1
ATOM 1055 O O . PHE A 1 138 ? -12.801 -2.451 24.193 1.00 89.56 138 PHE A O 1
ATOM 1062 N N . THR A 1 139 ? -11.708 -4.264 23.479 1.00 85.56 139 THR A N 1
ATOM 1063 C CA . THR A 1 139 ? -12.033 -5.056 24.666 1.00 85.56 139 THR A CA 1
ATOM 1064 C C . THR A 1 139 ? -10.954 -4.854 25.728 1.00 85.56 139 THR A C 1
ATOM 1066 O O . THR A 1 139 ? -9.767 -4.861 25.378 1.00 85.56 139 THR A O 1
ATOM 1069 N N . PRO A 1 140 ? -11.318 -4.730 27.018 1.00 77.19 140 PRO A N 1
ATOM 1070 C CA . PRO A 1 140 ? -10.349 -4.807 28.105 1.00 77.19 140 PRO A CA 1
ATOM 1071 C C . PRO A 1 140 ? -9.520 -6.092 27.985 1.00 77.19 140 PRO A C 1
ATOM 1073 O O . PRO A 1 140 ? -10.055 -7.134 27.599 1.00 77.19 140 PRO A O 1
ATOM 1076 N N . ARG A 1 141 ? -8.222 -6.003 28.282 1.00 61.56 141 ARG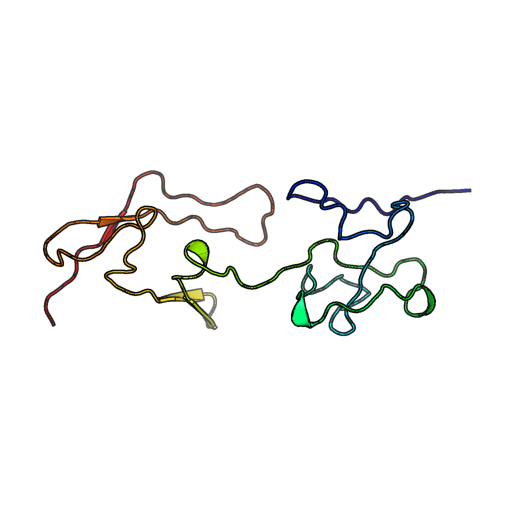 A N 1
ATOM 1077 C CA . ARG A 1 141 ? -7.355 -7.180 28.411 1.00 61.56 141 ARG A CA 1
ATOM 1078 C C . ARG A 1 141 ? -7.497 -7.821 29.782 1.00 61.56 141 ARG A C 1
ATOM 1080 O O . ARG A 1 141 ? -7.678 -7.060 30.758 1.00 61.56 141 ARG A O 1
#

Sequence (141 aa):
LSAYGLLVYYEGGADAAKTIPDKSLPGFMSENIDKKTAAPGYILESEAVPFDATAFQPGDYLPGIVKSEFTGDRGNISAGWKWADGVWTIELGRLLDTGSEYDVQFADLTASYYFGVAVFENAQVRHATQTAPTFLVFTPR

pLDDT: mean 81.26, std 18.81, range [25.34, 97.38]

Foldseek 3Di:
DDDPDPPQDDDDPPDCCQAPVVNPGGQWAFPPADQQPRPPLEAEPVRTDGDDCVVDDPNTDTRPHYDYQDDDPVNQKDKDWDDDPNDIDMDIDGDQAPVDPVDDHVPPLADKDWDWDWADDVHDPDIDTDPDTDIDHHDDD